Protein AF-A0AAJ6F2R7-F1 (afdb_monomer_lite)

Foldseek 3Di:
DPPPDDDDDDALVRLVVLVVVLVPDDPPDDDDPCSVVVVVVSVVVCVVPVVSVVRNVVVVVVVD

Sequence (64 aa):
MDETAIEISLTPQMVIAIIRSQDLWPIDKKAPEGFFDVQEKIGQALAENPAARAAVKSIEDSAS

Secondary structure (DSSP, 8-state):
--TTPPP----HHHHHHHHHHHHT--TTSPPPTTHHHHHHHHHHHHHH-HHHHHHHHHHHHHT-

Radius of gyration: 13.27 Å; chains: 1; bounding box: 35×22×31 Å

Structure (mmCIF, N/CA/C/O backbone):
data_AF-A0AAJ6F2R7-F1
#
_entry.id   AF-A0AAJ6F2R7-F1
#
loop_
_atom_site.group_PDB
_atom_site.id
_atom_site.type_symbol
_atom_site.label_atom_id
_atom_site.label_alt_id
_atom_site.label_comp_id
_atom_site.label_asym_id
_atom_site.label_entity_id
_atom_site.label_seq_id
_atom_site.pdbx_PDB_ins_code
_atom_site.Cartn_x
_atom_site.Cartn_y
_atom_site.Cartn_z
_atom_site.occupancy
_atom_site.B_iso_or_equiv
_atom_site.auth_seq_id
_atom_site.auth_comp_id
_atom_site.auth_asym_id
_atom_site.auth_atom_id
_atom_site.pdbx_PDB_model_num
ATOM 1 N N . MET A 1 1 ? 17.149 8.654 13.513 1.00 51.66 1 MET A N 1
ATOM 2 C CA . MET A 1 1 ? 16.316 8.974 12.340 1.00 51.66 1 MET A CA 1
ATOM 3 C C . MET A 1 1 ? 17.274 9.212 11.199 1.00 51.66 1 MET A C 1
ATOM 5 O O . MET A 1 1 ? 18.233 9.943 11.406 1.00 51.66 1 MET A O 1
ATOM 9 N N . ASP A 1 2 ? 17.096 8.509 10.085 1.00 67.19 2 ASP A N 1
ATOM 10 C CA . ASP A 1 2 ? 17.907 8.723 8.887 1.00 67.19 2 ASP A CA 1
ATOM 11 C C . ASP A 1 2 ? 17.522 10.094 8.319 1.00 67.19 2 ASP A C 1
ATOM 13 O O . ASP A 1 2 ? 16.350 10.314 8.013 1.00 67.19 2 ASP A O 1
ATOM 17 N N . GLU A 1 3 ? 18.463 11.039 8.258 1.00 65.44 3 GLU A N 1
ATOM 18 C CA . GLU A 1 3 ? 18.205 12.438 7.862 1.00 65.44 3 GLU A CA 1
ATOM 19 C C . GLU A 1 3 ? 17.718 12.572 6.404 1.00 65.44 3 GLU A C 1
ATOM 21 O O . GLU A 1 3 ? 17.381 13.664 5.953 1.00 65.44 3 GLU A O 1
ATOM 26 N N . THR A 1 4 ? 17.648 11.455 5.674 1.00 84.44 4 THR A N 1
ATOM 27 C CA . THR A 1 4 ? 17.187 11.362 4.286 1.00 84.44 4 THR A CA 1
ATOM 28 C C . THR A 1 4 ? 15.782 10.766 4.124 1.00 84.44 4 THR A C 1
ATOM 30 O O . THR A 1 4 ? 15.259 10.732 3.008 1.00 84.44 4 THR A O 1
ATOM 33 N N . ALA A 1 5 ? 15.146 10.301 5.206 1.00 83.81 5 ALA A N 1
ATOM 34 C CA . ALA A 1 5 ? 13.828 9.676 5.138 1.00 83.81 5 ALA A CA 1
ATOM 35 C C . ALA A 1 5 ? 12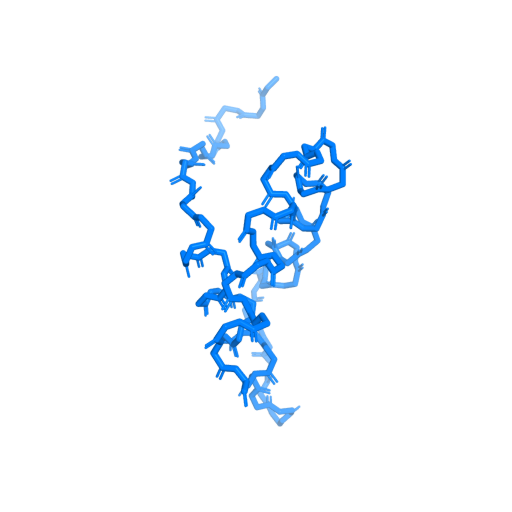.727 10.699 4.798 1.00 83.81 5 ALA A C 1
ATOM 37 O O . ALA A 1 5 ? 12.639 11.767 5.401 1.00 83.81 5 ALA A O 1
ATOM 38 N N . ILE A 1 6 ? 11.859 10.345 3.846 1.00 86.75 6 ILE A N 1
ATOM 39 C CA . ILE A 1 6 ? 10.709 11.163 3.444 1.00 86.75 6 ILE A CA 1
ATOM 40 C C . ILE A 1 6 ? 9.450 10.592 4.098 1.00 86.75 6 ILE A C 1
ATOM 42 O O . ILE A 1 6 ? 9.106 9.430 3.878 1.00 86.75 6 ILE A O 1
ATOM 46 N N . GLU A 1 7 ? 8.738 11.422 4.857 1.00 89.19 7 GLU A N 1
ATOM 47 C CA . GLU A 1 7 ? 7.424 11.083 5.404 1.00 89.19 7 GLU A CA 1
ATOM 48 C C . GLU A 1 7 ? 6.312 11.581 4.476 1.00 89.19 7 GLU A C 1
ATOM 50 O O . GLU A 1 7 ? 6.278 12.750 4.086 1.00 89.19 7 GLU A O 1
ATOM 55 N N . ILE A 1 8 ? 5.385 10.689 4.125 1.00 89.81 8 ILE A N 1
ATOM 56 C CA . ILE A 1 8 ? 4.195 11.013 3.334 1.00 89.81 8 ILE A CA 1
ATOM 57 C C . ILE A 1 8 ? 2.945 10.434 3.995 1.00 89.81 8 ILE A C 1
ATOM 59 O O . ILE A 1 8 ? 2.961 9.321 4.519 1.00 89.81 8 ILE A O 1
ATOM 63 N N . SER A 1 9 ? 1.840 11.173 3.918 1.00 93.38 9 SER A N 1
ATOM 64 C CA . SER A 1 9 ? 0.520 10.693 4.333 1.00 93.38 9 SER A CA 1
ATOM 65 C C . SER A 1 9 ? -0.236 10.162 3.122 1.00 93.38 9 SER A C 1
ATOM 67 O O . SER A 1 9 ? -0.433 10.886 2.146 1.00 93.38 9 SER A O 1
ATOM 69 N N . LEU A 1 10 ? -0.687 8.911 3.192 1.00 94.50 10 LEU A N 1
ATOM 70 C CA . LEU A 1 10 ? -1.453 8.263 2.128 1.00 94.50 10 LEU A CA 1
ATOM 71 C C . LEU A 1 10 ? -2.914 8.101 2.545 1.00 94.50 10 LEU A C 1
ATOM 73 O O . LEU A 1 10 ? -3.211 7.679 3.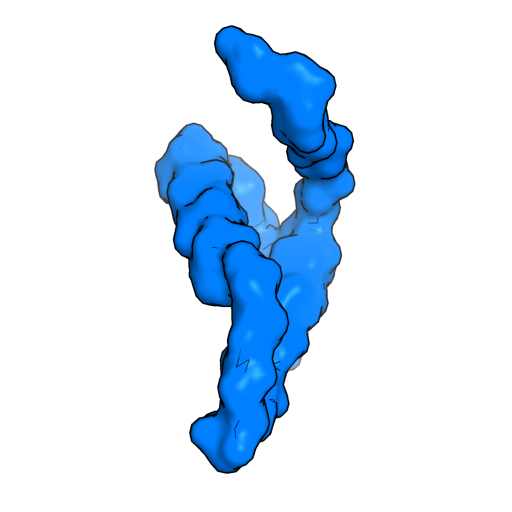663 1.00 94.50 10 LEU A O 1
ATOM 77 N N . THR A 1 11 ? -3.838 8.395 1.630 1.00 95.94 11 THR A N 1
ATOM 78 C CA . THR A 1 11 ? -5.241 8.000 1.807 1.00 95.94 11 THR A CA 1
ATOM 79 C C . THR A 1 11 ? -5.414 6.512 1.480 1.00 95.94 11 THR A C 1
ATOM 81 O O . THR A 1 11 ? -4.621 5.959 0.711 1.00 95.94 11 THR A O 1
ATOM 84 N N . PRO A 1 12 ? -6.471 5.848 1.982 1.00 94.88 12 PRO A N 1
ATOM 85 C CA . PRO A 1 12 ? -6.774 4.469 1.600 1.00 94.88 12 PRO A CA 1
ATOM 86 C C . PRO A 1 12 ? -6.851 4.246 0.077 1.00 94.88 12 PRO A C 1
ATOM 88 O O . PRO A 1 12 ? -6.362 3.241 -0.428 1.00 94.88 12 PRO A O 1
ATOM 91 N N . GLN A 1 13 ? -7.388 5.207 -0.681 1.00 95.00 13 GLN A N 1
ATOM 92 C CA . GLN A 1 13 ? -7.448 5.146 -2.145 1.00 95.00 13 GLN A CA 1
ATOM 93 C C . GLN A 1 13 ? -6.057 5.193 -2.790 1.00 95.00 13 GLN A C 1
ATOM 95 O O . GLN A 1 13 ? -5.805 4.478 -3.758 1.00 95.00 13 GLN A O 1
ATOM 100 N N . MET A 1 14 ? -5.149 6.020 -2.260 1.00 96.12 14 MET A N 1
ATOM 101 C CA . MET A 1 14 ? -3.767 6.091 -2.745 1.00 96.12 14 MET A CA 1
ATOM 102 C C . MET A 1 14 ? -3.020 4.786 -2.477 1.00 96.12 14 MET A C 1
ATOM 104 O O . MET A 1 14 ? -2.307 4.308 -3.353 1.00 96.12 14 MET A O 1
ATOM 108 N N . VAL A 1 15 ? -3.230 4.182 -1.304 1.00 95.56 15 VAL A N 1
ATOM 109 C CA . VAL A 1 15 ? -2.667 2.868 -0.964 1.00 95.56 15 VAL A CA 1
ATOM 110 C C . VAL A 1 15 ? -3.091 1.813 -1.988 1.00 95.56 15 VAL A C 1
ATOM 112 O O . VAL A 1 15 ? -2.236 1.132 -2.548 1.00 95.56 15 VAL A O 1
ATOM 115 N N . ILE A 1 16 ? -4.387 1.735 -2.305 1.00 94.19 16 ILE A N 1
ATOM 116 C CA . ILE A 1 16 ? -4.910 0.794 -3.310 1.00 94.19 16 ILE A CA 1
ATOM 117 C C . ILE A 1 16 ? -4.294 1.060 -4.686 1.00 94.19 16 ILE A C 1
ATOM 119 O O . ILE A 1 16 ? -3.896 0.123 -5.375 1.00 94.19 16 ILE A O 1
ATOM 123 N N . ALA A 1 17 ? -4.200 2.327 -5.097 1.00 93.88 17 ALA A N 1
ATOM 124 C CA . ALA A 1 17 ? -3.611 2.688 -6.382 1.00 93.88 17 ALA A CA 1
ATOM 125 C C . ALA A 1 17 ? -2.139 2.250 -6.489 1.00 93.88 17 ALA A C 1
ATOM 127 O O . ALA A 1 17 ? -1.736 1.731 -7.531 1.00 93.88 17 ALA A O 1
ATOM 128 N N . ILE A 1 18 ? -1.355 2.417 -5.419 1.00 93.44 18 ILE A N 1
ATOM 129 C CA . ILE A 1 18 ? 0.048 1.982 -5.366 1.00 93.44 18 ILE A CA 1
ATOM 130 C C . ILE A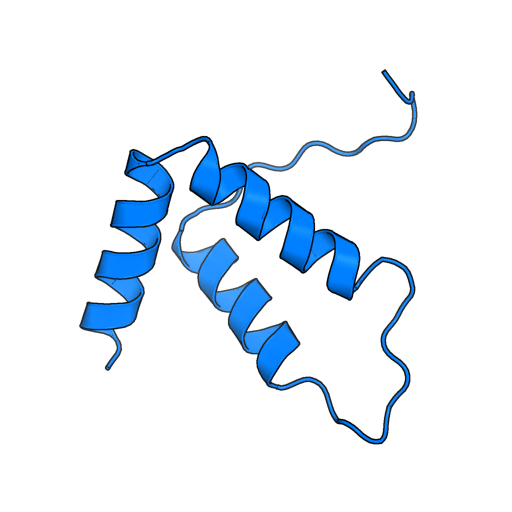 1 18 ? 0.138 0.456 -5.453 1.00 93.44 18 ILE A C 1
ATOM 132 O O . ILE A 1 18 ? 0.832 -0.043 -6.336 1.00 93.44 18 ILE A O 1
ATOM 136 N N . ILE A 1 19 ? -0.603 -0.274 -4.611 1.00 91.50 19 ILE A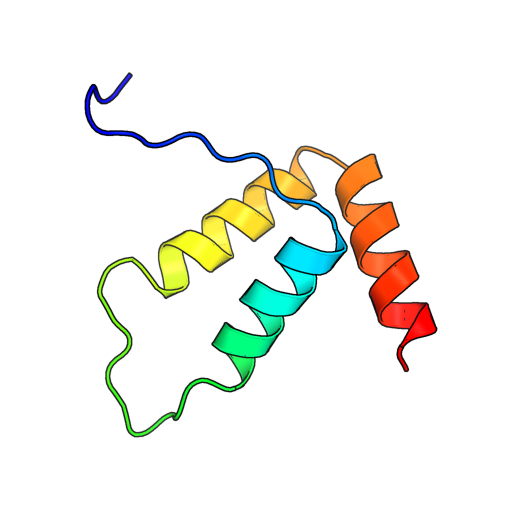 N 1
ATOM 137 C CA . ILE A 1 19 ? -0.578 -1.748 -4.584 1.00 91.50 19 ILE A CA 1
ATOM 138 C C . ILE A 1 19 ? -0.974 -2.318 -5.951 1.00 91.50 19 ILE A C 1
ATOM 140 O O . ILE A 1 19 ? -0.236 -3.110 -6.526 1.00 91.50 19 ILE A O 1
ATOM 144 N N . ARG A 1 20 ? -2.070 -1.834 -6.551 1.00 91.12 20 ARG A N 1
ATOM 145 C CA . ARG A 1 20 ? -2.496 -2.275 -7.892 1.00 91.12 20 ARG A CA 1
ATOM 146 C C . ARG A 1 20 ? -1.461 -1.970 -8.970 1.00 91.12 20 ARG A C 1
ATOM 148 O O . ARG A 1 20 ? -1.305 -2.747 -9.906 1.00 91.12 20 ARG A O 1
ATOM 155 N N . SER A 1 21 ? -0.757 -0.845 -8.861 1.00 91.19 21 SER A N 1
ATOM 156 C CA . SER A 1 21 ? 0.320 -0.514 -9.802 1.00 91.19 21 SER A CA 1
ATOM 157 C C . SER A 1 21 ? 1.504 -1.477 -9.670 1.00 91.19 21 SER A C 1
ATOM 159 O O . SER A 1 21 ? 2.157 -1.770 -10.669 1.00 91.19 21 SER A O 1
ATOM 161 N N . GLN A 1 22 ? 1.768 -1.982 -8.460 1.00 90.81 22 GLN A N 1
ATOM 162 C CA . GLN A 1 22 ? 2.801 -2.985 -8.195 1.00 90.81 22 GLN A CA 1
ATOM 163 C C . GLN A 1 22 ? 2.388 -4.380 -8.678 1.00 90.81 22 GLN A C 1
ATOM 165 O O . GLN A 1 22 ? 3.188 -5.044 -9.333 1.00 90.81 22 GLN A O 1
ATOM 170 N N . ASP A 1 23 ? 1.135 -4.785 -8.458 1.00 88.75 23 ASP A N 1
ATOM 171 C CA . ASP A 1 23 ? 0.602 -6.075 -8.922 1.00 88.75 23 ASP A CA 1
ATOM 172 C C . ASP A 1 23 ? 0.578 -6.192 -10.456 1.00 88.75 23 ASP A C 1
ATOM 174 O O . ASP A 1 23 ? 0.703 -7.282 -11.014 1.00 88.75 23 ASP A O 1
ATOM 178 N N . LEU A 1 24 ? 0.434 -5.061 -11.154 1.00 91.69 24 LEU A N 1
ATOM 179 C CA . LEU A 1 24 ? 0.451 -4.981 -12.617 1.00 91.69 24 LEU A CA 1
ATOM 180 C C . LEU A 1 24 ? 1.862 -4.805 -13.202 1.00 91.69 24 LEU A C 1
ATOM 182 O O . LEU A 1 24 ? 1.999 -4.595 -14.412 1.00 91.69 24 LEU A O 1
ATOM 186 N N . TRP A 1 25 ? 2.916 -4.861 -12.380 1.00 91.88 25 TRP A N 1
ATOM 187 C CA . TRP A 1 25 ? 4.280 -4.693 -12.869 1.00 91.88 25 TRP A CA 1
ATOM 188 C C . TRP A 1 25 ? 4.678 -5.841 -13.819 1.00 91.88 25 TRP A C 1
ATOM 190 O O . TRP A 1 25 ? 4.517 -7.012 -13.465 1.00 91.88 25 TRP A O 1
ATOM 200 N N . PRO A 1 26 ? 5.218 -5.555 -15.023 1.00 93.38 26 PRO A N 1
ATOM 201 C CA . PRO A 1 26 ? 5.570 -6.605 -15.976 1.00 93.38 26 PRO A CA 1
ATOM 202 C C . PRO A 1 26 ? 6.665 -7.539 -15.444 1.00 93.38 26 PRO A C 1
ATOM 204 O O . PRO A 1 26 ? 7.739 -7.085 -15.050 1.00 93.38 26 PRO A O 1
ATOM 207 N N . ILE A 1 27 ? 6.415 -8.851 -15.488 1.00 88.75 27 ILE A N 1
ATOM 208 C CA . ILE A 1 27 ? 7.340 -9.895 -15.005 1.00 88.75 27 ILE A CA 1
ATOM 209 C C . ILE A 1 27 ? 8.684 -9.914 -15.750 1.00 88.75 27 ILE A C 1
ATOM 211 O O . ILE A 1 27 ? 9.706 -10.308 -15.195 1.00 88.75 27 ILE A O 1
ATOM 215 N N . ASP A 1 28 ? 8.696 -9.477 -17.007 1.00 94.62 28 ASP A N 1
ATOM 216 C CA . ASP A 1 28 ? 9.879 -9.397 -17.862 1.00 94.62 28 ASP A CA 1
ATOM 217 C C . ASP A 1 28 ? 10.729 -8.143 -17.598 1.00 94.62 28 ASP A C 1
ATOM 219 O O . ASP A 1 28 ? 11.822 -8.003 -18.153 1.00 94.62 28 ASP A O 1
ATOM 223 N N . LYS A 1 29 ? 10.263 -7.231 -16.734 1.00 93.00 29 LYS A N 1
ATOM 224 C CA . LYS A 1 29 ? 10.968 -5.995 -16.393 1.00 93.00 29 LYS A CA 1
ATOM 225 C C . LYS A 1 29 ? 11.511 -6.033 -14.977 1.00 93.00 29 LYS A C 1
ATOM 227 O O . LYS A 1 29 ? 10.788 -6.239 -14.005 1.00 93.00 29 LYS A O 1
ATOM 232 N N . LYS A 1 30 ? 12.793 -5.689 -14.846 1.00 92.81 30 LYS A N 1
ATOM 233 C CA . LYS A 1 30 ? 13.400 -5.427 -13.540 1.00 92.81 30 LYS A CA 1
ATOM 234 C C . LYS A 1 30 ? 12.673 -4.259 -12.863 1.00 92.81 30 LYS A C 1
ATOM 236 O O . LYS A 1 30 ? 12.596 -3.170 -13.432 1.00 92.81 30 LYS A O 1
ATOM 241 N N . ALA A 1 31 ? 12.163 -4.493 -11.657 1.00 91.81 31 ALA A N 1
ATOM 242 C CA . ALA A 1 31 ? 11.582 -3.442 -10.833 1.00 91.81 31 ALA A CA 1
ATOM 243 C C . ALA A 1 31 ? 12.666 -2.432 -10.394 1.00 91.81 31 ALA A C 1
ATOM 245 O O . ALA A 1 31 ? 13.819 -2.831 -10.182 1.00 91.81 31 ALA A O 1
ATOM 246 N N . PRO A 1 32 ? 12.331 -1.135 -10.264 1.00 91.38 32 PRO A N 1
ATOM 247 C CA . PRO A 1 32 ? 13.228 -0.144 -9.680 1.00 91.38 32 PRO A CA 1
ATOM 248 C C . PRO A 1 32 ? 13.686 -0.536 -8.271 1.00 91.38 32 PRO A C 1
ATOM 250 O O . PRO A 1 32 ? 13.034 -1.314 -7.574 1.00 91.38 32 PRO A O 1
ATOM 253 N N . GLU A 1 33 ? 14.803 0.037 -7.833 1.00 92.69 33 GLU A N 1
ATOM 254 C CA . GLU A 1 33 ? 15.249 -0.103 -6.447 1.00 92.69 33 GLU A CA 1
ATOM 255 C C . GLU A 1 33 ? 14.194 0.460 -5.482 1.00 92.69 33 GLU A C 1
ATOM 257 O O . GLU A 1 33 ? 13.542 1.462 -5.780 1.00 92.69 33 GLU A O 1
ATOM 262 N N . GLY A 1 34 ? 13.973 -0.225 -4.357 1.00 90.31 34 GLY A N 1
ATOM 263 C CA . GLY A 1 34 ? 12.956 0.152 -3.372 1.00 90.31 34 GLY A CA 1
ATOM 264 C C . GLY A 1 34 ? 11.506 -0.145 -3.771 1.00 90.31 34 GLY A C 1
ATOM 265 O O . GLY A 1 34 ? 10.601 0.089 -2.973 1.00 90.31 34 GLY A O 1
ATOM 266 N N . PHE A 1 35 ? 11.246 -0.672 -4.975 1.00 91.06 35 PHE A N 1
ATOM 267 C CA . PHE A 1 35 ? 9.880 -0.874 -5.471 1.00 91.06 35 PHE A CA 1
ATOM 268 C C . PHE A 1 35 ? 9.052 -1.806 -4.579 1.00 91.06 35 PHE A C 1
ATOM 270 O O . PHE A 1 35 ? 7.935 -1.458 -4.202 1.00 91.06 35 PHE A O 1
ATOM 277 N N . PHE A 1 36 ? 9.607 -2.961 -4.205 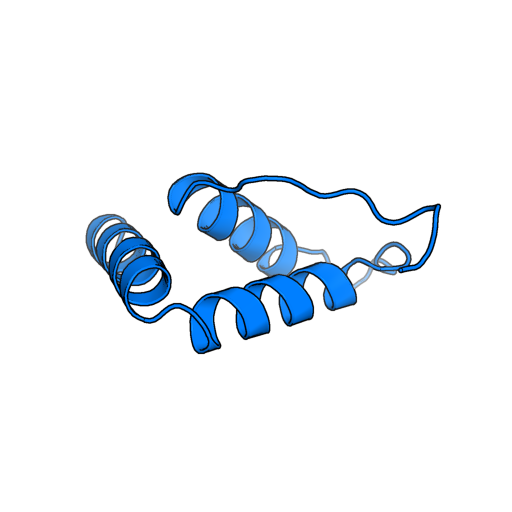1.00 89.06 36 PHE A N 1
ATOM 278 C CA . PHE A 1 36 ? 8.940 -3.907 -3.304 1.00 89.06 36 PHE A CA 1
ATOM 279 C C . PHE A 1 36 ? 9.052 -3.491 -1.830 1.00 89.06 36 PHE A C 1
ATOM 281 O O . PHE A 1 36 ? 8.146 -3.775 -1.050 1.00 89.06 36 PHE A O 1
ATOM 288 N N . ASP A 1 37 ? 10.082 -2.726 -1.460 1.00 93.19 37 ASP A N 1
ATOM 289 C CA . ASP A 1 37 ? 10.236 -2.201 -0.097 1.00 93.19 37 ASP A CA 1
ATOM 290 C C . ASP A 1 37 ? 9.097 -1.238 0.264 1.00 93.19 37 ASP A C 1
ATOM 292 O O . ASP A 1 37 ? 8.608 -1.233 1.393 1.00 93.19 37 ASP A O 1
ATOM 296 N N . VAL A 1 38 ? 8.623 -0.440 -0.701 1.00 92.00 38 VAL A N 1
ATOM 297 C CA . VAL A 1 38 ? 7.431 0.405 -0.522 1.00 92.00 38 VAL A CA 1
ATOM 298 C C . VAL A 1 38 ? 6.193 -0.450 -0.249 1.00 92.00 38 VAL A C 1
ATOM 300 O O . VAL A 1 38 ? 5.409 -0.109 0.636 1.00 92.00 38 VAL A O 1
ATOM 303 N N . GLN A 1 39 ? 6.025 -1.569 -0.962 1.00 91.44 39 GLN A N 1
ATOM 304 C CA . GLN A 1 39 ? 4.903 -2.487 -0.736 1.00 91.44 39 GLN A CA 1
ATOM 305 C C . GLN A 1 39 ? 4.944 -3.072 0.680 1.00 91.44 39 GLN A C 1
ATOM 307 O O . GLN A 1 39 ? 3.929 -3.086 1.377 1.00 91.44 39 GLN A O 1
ATOM 312 N N . GLU A 1 40 ? 6.127 -3.497 1.130 1.00 92.81 40 GLU A N 1
ATOM 313 C CA . GLU A 1 40 ? 6.325 -4.027 2.478 1.00 92.81 40 GLU A CA 1
ATOM 314 C C . GLU A 1 40 ? 6.025 -2.972 3.550 1.00 92.81 40 GLU A C 1
ATOM 316 O O . GLU A 1 40 ? 5.278 -3.244 4.490 1.00 92.81 40 GLU A O 1
ATOM 321 N N . LYS A 1 41 ? 6.529 -1.743 3.381 1.00 94.12 41 LYS A N 1
ATOM 322 C CA . LYS A 1 41 ? 6.278 -0.628 4.310 1.00 94.12 41 LYS A CA 1
ATOM 323 C C . LYS A 1 41 ? 4.799 -0.271 4.399 1.00 94.12 41 LYS A C 1
ATOM 325 O O . LYS A 1 41 ? 4.296 -0.031 5.494 1.00 94.12 41 LYS A O 1
ATOM 330 N N . ILE A 1 42 ? 4.085 -0.267 3.272 1.00 94.44 42 ILE A N 1
ATOM 331 C CA . ILE A 1 42 ? 2.629 -0.083 3.261 1.00 94.44 42 ILE A CA 1
ATOM 332 C C . ILE A 1 42 ? 1.951 -1.228 4.025 1.00 94.44 42 ILE A C 1
ATOM 334 O O . ILE A 1 42 ? 1.093 -0.973 4.870 1.00 94.44 42 ILE A O 1
ATOM 338 N N . GLY A 1 43 ? 2.356 -2.478 3.783 1.00 93.69 43 GLY A N 1
ATOM 339 C CA . GLY A 1 43 ? 1.837 -3.645 4.498 1.00 93.69 43 GLY A CA 1
ATOM 340 C C . GLY A 1 43 ? 2.035 -3.556 6.015 1.00 93.69 43 GLY A C 1
ATOM 341 O O . GLY A 1 43 ? 1.092 -3.799 6.771 1.00 93.69 43 GLY A O 1
ATOM 342 N N . GLN A 1 44 ? 3.225 -3.145 6.461 1.00 95.31 44 GLN A N 1
ATOM 343 C CA . GLN A 1 44 ? 3.541 -2.907 7.873 1.00 95.31 44 GLN A CA 1
ATOM 344 C C . GLN A 1 44 ? 2.677 -1.784 8.460 1.00 95.31 44 GLN A C 1
ATOM 346 O O . GLN A 1 44 ? 2.019 -1.994 9.478 1.00 95.31 44 GLN A O 1
ATOM 351 N N . ALA A 1 45 ? 2.574 -0.639 7.778 1.00 94.38 45 ALA A N 1
ATOM 352 C CA . ALA A 1 45 ? 1.757 0.485 8.235 1.00 94.38 45 ALA A CA 1
ATOM 353 C C . ALA A 1 45 ? 0.269 0.111 8.389 1.00 94.38 45 ALA A C 1
ATOM 355 O O . ALA A 1 45 ? -0.394 0.542 9.333 1.00 94.38 45 ALA A O 1
ATOM 356 N N . LEU A 1 46 ? -0.270 -0.727 7.495 1.00 95.19 46 LEU A N 1
ATOM 357 C CA . LEU A 1 46 ? -1.635 -1.248 7.618 1.00 95.19 46 LEU A CA 1
ATOM 358 C C . LEU A 1 46 ? -1.772 -2.283 8.744 1.00 95.19 46 LEU A C 1
ATOM 360 O O . LEU A 1 46 ? -2.819 -2.351 9.387 1.00 95.19 46 LEU A O 1
ATOM 364 N N . ALA A 1 47 ? -0.748 -3.100 8.997 1.00 95.44 47 ALA A N 1
ATOM 365 C CA . ALA A 1 47 ? -0.757 -4.053 10.105 1.00 95.44 47 ALA A CA 1
ATOM 366 C C . ALA A 1 47 ? -0.758 -3.342 11.469 1.00 95.44 47 ALA A C 1
ATOM 368 O O . ALA A 1 47 ? -1.465 -3.768 12.383 1.00 95.44 47 ALA A O 1
ATOM 369 N N . GLU A 1 48 ? -0.024 -2.236 11.578 1.00 96.38 48 GLU A N 1
ATOM 370 C CA . GLU A 1 48 ? 0.064 -1.399 12.779 1.00 96.38 48 GLU A CA 1
ATOM 371 C C . GLU A 1 48 ? -1.158 -0.484 12.967 1.00 96.38 48 GLU A C 1
ATOM 373 O O . GLU A 1 48 ? -1.434 -0.041 14.082 1.00 96.38 48 GLU A O 1
A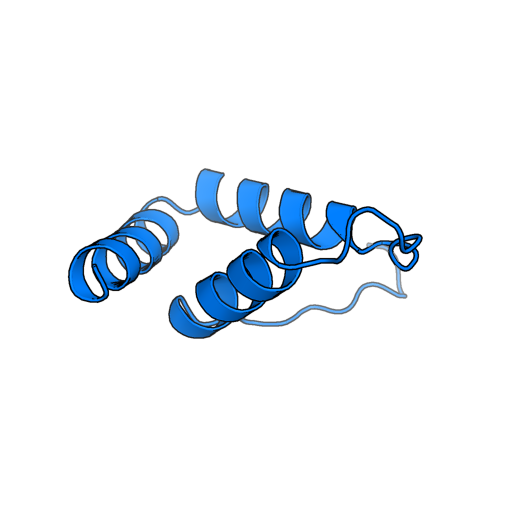TOM 378 N N . ASN A 1 49 ? -1.936 -0.235 11.905 1.00 95.81 49 ASN A N 1
ATOM 379 C CA . ASN A 1 49 ? -3.138 0.598 11.938 1.00 95.81 49 ASN A CA 1
ATOM 380 C C . ASN A 1 49 ? -4.397 -0.165 11.464 1.00 95.81 49 ASN A C 1
ATOM 382 O O . ASN A 1 49 ? -4.791 -0.072 10.294 1.00 95.81 49 ASN A O 1
ATOM 386 N N . PRO A 1 50 ? -5.100 -0.868 12.378 1.00 94.88 50 PRO A N 1
ATOM 387 C CA . PRO A 1 50 ? -6.298 -1.642 12.046 1.00 94.88 50 PRO A CA 1
ATOM 388 C C . PRO A 1 50 ? -7.427 -0.822 11.407 1.00 94.88 50 PRO A C 1
ATOM 390 O O . PRO A 1 50 ? -8.161 -1.343 10.567 1.00 94.88 50 PRO A O 1
ATOM 393 N N . ALA A 1 51 ? -7.570 0.455 11.775 1.00 95.19 51 ALA A N 1
ATOM 394 C CA . ALA A 1 51 ? -8.594 1.332 11.211 1.00 95.19 51 ALA A CA 1
ATOM 395 C C . ALA A 1 51 ? -8.290 1.678 9.745 1.00 95.19 51 ALA A C 1
ATOM 397 O O . ALA A 1 51 ? -9.176 1.591 8.893 1.00 95.19 51 ALA A O 1
ATOM 398 N N . ALA A 1 52 ? -7.030 2.001 9.432 1.00 94.56 52 ALA A N 1
ATOM 399 C CA . ALA A 1 52 ? -6.592 2.228 8.057 1.00 94.56 52 ALA A CA 1
ATOM 400 C C . ALA A 1 52 ? -6.746 0.960 7.207 1.00 94.56 52 ALA A C 1
ATOM 402 O O . ALA A 1 52 ? -7.271 1.023 6.095 1.00 94.56 52 ALA A O 1
ATOM 403 N N . ARG A 1 53 ? -6.380 -0.205 7.756 1.00 95.94 53 ARG A N 1
ATOM 404 C CA . ARG A 1 53 ? -6.583 -1.503 7.099 1.00 95.94 53 ARG A CA 1
ATOM 405 C C . ARG A 1 53 ? -8.051 -1.777 6.781 1.00 95.94 53 ARG A C 1
ATOM 407 O O . ARG A 1 53 ? -8.358 -2.206 5.672 1.00 95.94 53 ARG A O 1
ATOM 414 N N . ALA A 1 54 ? -8.956 -1.518 7.725 1.00 95.56 54 ALA A N 1
ATOM 415 C CA . ALA A 1 54 ? -10.391 -1.680 7.503 1.00 95.56 54 ALA A CA 1
ATOM 416 C C . ALA A 1 54 ? -10.917 -0.728 6.414 1.00 95.56 54 ALA A C 1
ATOM 418 O O . ALA A 1 54 ? -11.726 -1.137 5.583 1.00 95.56 54 ALA A O 1
ATOM 419 N N . ALA A 1 55 ? -10.429 0.515 6.379 1.00 95.31 55 ALA A N 1
ATOM 420 C CA . ALA A 1 55 ? -10.807 1.490 5.359 1.00 95.31 55 ALA A CA 1
ATOM 421 C C . ALA A 1 55 ? -10.337 1.083 3.952 1.00 95.31 55 ALA A C 1
ATOM 423 O O . ALA A 1 55 ? -11.127 1.151 3.013 1.00 95.31 55 ALA A O 1
ATOM 424 N N . VAL A 1 56 ? -9.087 0.621 3.814 1.00 93.94 56 VAL A N 1
ATOM 425 C CA . VAL A 1 56 ? -8.557 0.078 2.549 1.00 93.94 56 VAL A CA 1
ATOM 426 C C . VAL A 1 56 ? -9.417 -1.094 2.083 1.00 93.94 56 VAL A C 1
ATOM 428 O O . VAL A 1 56 ? -9.968 -1.044 0.985 1.00 93.94 56 VAL A O 1
ATOM 431 N N . LYS A 1 57 ? -9.642 -2.081 2.959 1.00 93.69 57 LYS A N 1
ATOM 432 C CA . LYS A 1 57 ? -10.439 -3.267 2.631 1.00 93.69 57 LYS A CA 1
ATOM 433 C C . LYS A 1 57 ? -11.867 -2.924 2.184 1.00 93.69 57 LYS A C 1
ATOM 435 O O . LYS A 1 57 ? -12.347 -3.474 1.202 1.00 93.69 57 LYS A O 1
ATOM 440 N N . SER A 1 58 ? -12.533 -2.002 2.879 1.00 93.94 58 SER A N 1
ATOM 441 C CA . SER A 1 58 ? -13.898 -1.571 2.542 1.00 93.94 58 SER A CA 1
ATOM 442 C C . SER A 1 58 ? -14.000 -0.990 1.124 1.00 93.94 58 SER A C 1
ATOM 444 O O . SER A 1 58 ? -14.961 -1.253 0.398 1.00 93.94 58 SER A O 1
ATOM 446 N N . ILE A 1 59 ? -12.989 -0.228 0.698 1.00 92.62 59 ILE A N 1
ATOM 447 C CA . ILE A 1 59 ? -12.944 0.352 -0.650 1.00 92.62 59 ILE A CA 1
ATOM 448 C C . ILE A 1 59 ? -12.678 -0.731 -1.699 1.00 92.62 59 ILE A C 1
ATOM 450 O O . ILE A 1 59 ? -13.312 -0.712 -2.751 1.00 92.62 59 ILE A O 1
ATOM 454 N N . GLU A 1 60 ? -11.774 -1.674 -1.426 1.00 88.81 60 GLU A N 1
ATOM 455 C CA . GLU A 1 60 ? -11.507 -2.800 -2.330 1.00 88.81 60 GLU A CA 1
ATOM 456 C C . GLU A 1 60 ? -12.750 -3.675 -2.539 1.00 88.81 60 GLU A C 1
ATOM 458 O O . GLU A 1 60 ? -13.088 -3.994 -3.681 1.00 88.81 60 GLU A O 1
ATOM 463 N N . ASP A 1 61 ? -13.471 -3.980 -1.455 1.00 87.88 61 ASP A N 1
ATOM 464 C CA . ASP A 1 61 ? -14.712 -4.760 -1.488 1.00 87.88 61 ASP A CA 1
ATOM 465 C C . ASP A 1 61 ? -15.843 -4.003 -2.228 1.00 87.88 61 ASP A C 1
ATOM 467 O O . ASP A 1 61 ? -16.706 -4.629 -2.832 1.00 87.88 61 ASP A O 1
ATOM 471 N N . SER A 1 62 ? -15.832 -2.661 -2.234 1.00 83.19 62 SER A N 1
ATOM 472 C CA . SER A 1 62 ? -16.818 -1.827 -2.955 1.00 83.19 62 SER A CA 1
ATOM 473 C C . SER A 1 62 ? -16.512 -1.647 -4.448 1.00 83.19 62 SER A C 1
ATOM 475 O O . SER A 1 62 ? -17.365 -1.180 -5.203 1.00 83.19 62 SER A O 1
ATOM 477 N N . ALA A 1 63 ? -15.280 -1.941 -4.867 1.00 69.62 63 ALA A N 1
ATOM 478 C CA . ALA A 1 63 ? -14.818 -1.814 -6.248 1.00 69.62 63 ALA A CA 1
ATOM 479 C C . ALA A 1 63 ? -14.824 -3.150 -7.017 1.00 69.62 63 ALA A C 1
ATOM 481 O O . ALA A 1 63 ? -14.380 -3.172 -8.168 1.00 69.62 63 ALA A O 1
ATOM 482 N N . SER A 1 64 ? -15.272 -4.233 -6.369 1.00 57.19 64 SER A N 1
ATOM 483 C CA . SER A 1 64 ? -15.398 -5.593 -6.914 1.00 57.19 64 SER A CA 1
ATOM 484 C C . SER A 1 64 ? -16.851 -5.914 -7.254 1.00 57.19 64 SER A C 1
ATOM 486 O O . SER A 1 64 ? -17.061 -6.644 -8.247 1.00 57.19 64 SER A O 1
#

pLDDT: mean 90.12, std 8.83, range [51.66, 96.38]